Protein AF-A0A2J4XUL2-F1 (afdb_monomer_lite)

Secondary structure (DSSP, 8-state):
-EEEEE-TTS-EEEEE-----------TT-EEEEEEEEE---SSTTS---EEEEEEEEEEPGGGEEEEEEEEEESSEEEEEEEEEEE-GGG-EEEEEEEEEEE--TTSPPEEEEEEEEEEEEEEGGGTEEEEEEEEEEE-TT----

Structure (mmCIF, N/CA/C/O backbone):
data_AF-A0A2J4XUL2-F1
#
_entry.id   AF-A0A2J4XUL2-F1
#
loop_
_atom_site.group_PDB
_atom_site.id
_atom_site.type_symbol
_atom_site.label_atom_id
_atom_site.label_alt_id
_atom_site.label_comp_id
_atom_site.label_asym_id
_atom_site.label_entity_id
_atom_site.label_seq_id
_atom_site.pdbx_PDB_ins_code
_atom_site.Cartn_x
_atom_site.Cartn_y
_atom_site.Cartn_z
_atom_site.occupancy
_atom_site.B_iso_or_equiv
_atom_site.auth_seq_id
_atom_site.auth_comp_id
_atom_site.auth_asym_id
_atom_site.auth_atom_id
_atom_site.pdbx_PDB_model_num
ATOM 1 N N . LEU A 1 1 ? -8.884 5.904 -14.594 1.00 45.84 1 LEU A N 1
ATOM 2 C CA . LEU A 1 1 ? -9.861 5.780 -15.696 1.00 45.84 1 LEU A CA 1
ATOM 3 C C . LEU A 1 1 ? -9.608 6.932 -16.649 1.00 45.84 1 LEU A C 1
ATOM 5 O O . LEU A 1 1 ? -9.557 8.063 -16.181 1.00 45.84 1 LEU A O 1
ATOM 9 N N . TYR A 1 2 ? -9.380 6.644 -17.929 1.00 46.00 2 TYR A N 1
ATOM 10 C CA . TYR A 1 2 ? -9.321 7.676 -18.963 1.00 46.00 2 TYR A CA 1
ATOM 11 C C . TYR A 1 2 ? -10.750 7.931 -19.435 1.00 46.00 2 TYR A C 1
ATOM 13 O O . TYR A 1 2 ? -11.410 7.005 -19.902 1.00 46.00 2 TYR A O 1
ATOM 21 N N . VAL A 1 3 ? -11.243 9.147 -19.232 1.00 51.69 3 VAL A N 1
ATOM 22 C CA . VAL A 1 3 ? -12.559 9.585 -19.693 1.00 51.69 3 VAL A CA 1
ATOM 23 C C . VAL A 1 3 ? -12.328 10.585 -20.811 1.00 51.69 3 VAL A C 1
ATOM 25 O O . VAL A 1 3 ? -11.659 11.595 -20.607 1.00 51.69 3 VAL A O 1
ATOM 28 N N . THR A 1 4 ? -12.874 10.296 -21.985 1.00 54.66 4 THR A N 1
ATOM 29 C CA . THR A 1 4 ? -12.909 11.238 -23.102 1.00 54.66 4 THR A CA 1
ATOM 30 C C . THR A 1 4 ? -14.330 11.768 -23.209 1.00 54.66 4 THR A C 1
ATOM 32 O O . THR A 1 4 ? -15.264 10.990 -23.401 1.00 54.66 4 THR A O 1
ATOM 35 N N . ILE A 1 5 ? -14.496 13.077 -23.050 1.00 64.81 5 ILE A N 1
ATOM 36 C CA . ILE A 1 5 ? -15.768 13.771 -23.255 1.00 64.81 5 ILE A CA 1
ATOM 37 C C . ILE A 1 5 ? -15.681 14.440 -24.617 1.00 64.81 5 ILE A C 1
ATOM 39 O O . ILE A 1 5 ? -14.787 15.251 -24.842 1.00 64.81 5 ILE A O 1
ATOM 43 N N . LYS A 1 6 ? -16.583 14.079 -25.525 1.00 62.62 6 LYS A N 1
ATOM 44 C CA . LYS A 1 6 ? -16.654 14.674 -26.857 1.00 62.62 6 LYS A CA 1
ATOM 45 C C . LYS A 1 6 ? -17.833 15.637 -26.905 1.00 62.62 6 LYS A C 1
ATOM 47 O O . LYS A 1 6 ? -18.975 15.214 -26.733 1.00 62.62 6 LYS A O 1
ATOM 52 N N . GLU A 1 7 ? -17.531 16.915 -27.074 1.00 68.50 7 GLU A N 1
ATOM 53 C CA . GLU A 1 7 ? -18.493 18.015 -27.115 1.00 68.50 7 GLU A CA 1
ATOM 54 C C . GLU A 1 7 ? -19.148 18.128 -28.501 1.00 68.50 7 GLU A C 1
ATOM 56 O O . GLU A 1 7 ? -18.664 17.592 -29.504 1.00 68.50 7 GLU A O 1
ATOM 61 N N . SER A 1 8 ? -20.275 18.840 -28.564 1.00 69.31 8 SER A N 1
ATOM 62 C CA . SER A 1 8 ? -21.084 18.973 -29.791 1.00 69.31 8 SER A CA 1
ATOM 63 C C . SER A 1 8 ? -20.387 19.787 -30.892 1.00 69.31 8 SER A C 1
ATOM 65 O O . SER A 1 8 ? -20.780 19.718 -32.054 1.00 69.31 8 SER A O 1
ATOM 67 N N . ASP A 1 9 ? -19.345 20.538 -30.531 1.00 66.56 9 ASP A N 1
ATOM 68 C CA . ASP A 1 9 ? -18.469 21.292 -31.433 1.00 66.56 9 ASP A CA 1
ATOM 69 C C . ASP A 1 9 ? -17.294 20.457 -31.984 1.00 66.56 9 ASP A C 1
ATOM 71 O O . ASP A 1 9 ? -16.491 20.951 -32.775 1.00 66.56 9 ASP A O 1
ATOM 75 N N . GLY A 1 10 ? -17.199 19.181 -31.591 1.00 66.25 10 GLY A N 1
ATOM 76 C CA . GLY A 1 10 ? -16.132 18.267 -31.991 1.00 66.25 10 GLY A CA 1
ATOM 77 C C . GLY A 1 10 ? -14.875 18.335 -31.121 1.00 66.25 10 GLY A C 1
ATOM 78 O O . GLY A 1 10 ? -13.942 17.573 -31.383 1.00 66.25 10 GLY A O 1
ATOM 79 N N . SER A 1 11 ? -14.836 19.187 -30.091 1.00 61.00 11 SER A N 1
ATOM 80 C CA . SER A 1 11 ? -13.729 19.223 -29.135 1.00 61.00 11 SER A CA 1
ATOM 81 C C . SER A 1 11 ? -13.748 18.001 -28.205 1.00 61.00 11 SER A C 1
ATOM 83 O O . SER A 1 11 ? -14.801 17.476 -27.835 1.00 61.00 11 SER A O 1
ATOM 85 N N . GLU A 1 12 ? -12.562 17.498 -27.855 1.00 57.56 12 GLU A N 1
ATOM 86 C CA . GLU A 1 12 ? -12.391 16.345 -26.967 1.00 57.56 12 GLU A CA 1
ATOM 87 C C . GLU A 1 12 ? -11.674 16.780 -25.687 1.00 57.56 12 GLU A C 1
ATOM 89 O O . GLU A 1 12 ? -10.553 17.290 -25.724 1.00 57.56 12 GLU A O 1
ATOM 94 N N . GLN A 1 13 ? -12.317 16.569 -24.539 1.00 55.28 13 GLN A N 1
ATOM 95 C CA . GLN A 1 13 ? -11.726 16.790 -23.225 1.00 55.28 13 GLN A CA 1
ATOM 96 C C . GLN A 1 13 ? -11.280 15.454 -22.635 1.00 55.28 13 GLN A C 1
ATOM 98 O O . GLN A 1 13 ? -12.076 14.526 -22.470 1.00 55.28 13 GLN A O 1
ATOM 103 N N . PHE A 1 14 ? -9.999 15.366 -22.286 1.00 42.69 14 PHE A N 1
ATOM 104 C CA . PHE A 1 14 ? -9.412 14.182 -21.670 1.00 42.69 14 PHE A CA 1
ATOM 105 C C . PHE A 1 14 ? -9.307 14.388 -20.162 1.00 42.69 14 PHE A C 1
ATOM 107 O O . PHE A 1 14 ? -8.523 15.208 -19.686 1.00 42.69 14 PHE A O 1
ATOM 114 N N . LEU A 1 15 ? -10.079 13.616 -19.402 1.00 37.69 15 LEU A N 1
ATOM 115 C CA . LEU A 1 15 ? -10.056 13.629 -17.947 1.00 37.69 15 LEU A CA 1
ATOM 116 C C . LEU A 1 15 ? -9.504 12.301 -17.428 1.00 37.69 15 LEU A C 1
ATOM 118 O O . LEU A 1 15 ? -10.056 11.226 -17.672 1.00 37.69 15 LEU A O 1
ATOM 122 N N . VAL A 1 16 ? -8.416 12.365 -16.664 1.00 43.22 16 VAL A N 1
ATOM 123 C CA . VAL A 1 16 ? -7.925 11.212 -15.906 1.00 43.22 16 VAL A CA 1
ATOM 124 C C . VAL A 1 16 ? -8.614 11.232 -14.551 1.00 43.22 16 VAL A C 1
ATOM 126 O O . VAL A 1 16 ? -8.264 12.029 -13.686 1.00 43.22 16 VAL A O 1
ATOM 129 N N . VAL A 1 17 ? -9.594 10.350 -14.356 1.00 42.12 17 VAL A N 1
ATOM 130 C CA . VAL A 1 17 ? -10.226 10.155 -13.046 1.00 42.12 17 VAL A CA 1
ATOM 131 C C . VAL A 1 17 ? -9.424 9.089 -12.287 1.00 42.12 17 VAL A C 1
ATOM 133 O O . VAL A 1 17 ? -9.464 7.907 -12.670 1.00 42.12 17 VAL A O 1
ATOM 136 N N . PRO A 1 18 ? -8.647 9.457 -11.249 1.00 40.56 18 PRO A N 1
ATOM 137 C CA . PRO A 1 18 ? -7.951 8.487 -10.412 1.00 40.56 18 PRO A CA 1
ATOM 138 C C . PRO A 1 18 ? -8.962 7.646 -9.621 1.00 40.56 18 PRO A C 1
ATOM 140 O O . PRO A 1 18 ? -10.002 8.134 -9.185 1.00 40.56 18 PRO A O 1
ATOM 143 N N . TYR A 1 19 ? -8.669 6.357 -9.440 1.00 43.88 19 TYR A N 1
ATOM 144 C CA . TYR A 1 19 ? -9.535 5.457 -8.677 1.00 43.88 19 TYR A CA 1
ATOM 145 C C . TYR A 1 19 ? -9.538 5.851 -7.193 1.00 43.88 19 TYR A C 1
ATOM 147 O O . TYR A 1 19 ? -8.474 6.038 -6.596 1.00 43.88 19 TYR A O 1
ATOM 155 N N . ALA A 1 20 ? -10.723 5.953 -6.586 1.00 41.38 20 ALA A N 1
ATOM 156 C CA . ALA A 1 20 ? -10.864 6.255 -5.167 1.00 41.38 20 ALA A CA 1
ATOM 157 C C . ALA A 1 20 ? -10.304 5.095 -4.323 1.00 41.38 20 ALA A C 1
ATOM 159 O O . ALA A 1 20 ? -10.942 4.060 -4.137 1.00 41.38 20 ALA A O 1
ATOM 160 N N . SER A 1 21 ? -9.078 5.250 -3.821 1.00 53.25 21 SER A N 1
ATOM 161 C CA . SER A 1 21 ? -8.466 4.272 -2.923 1.00 53.25 21 SER A CA 1
ATOM 162 C C . SER A 1 21 ? -8.933 4.536 -1.495 1.00 53.25 21 SER A C 1
ATOM 164 O O . SER A 1 21 ? -8.451 5.451 -0.832 1.00 53.25 21 SER A O 1
ATOM 166 N N . VAL A 1 22 ? -9.839 3.696 -1.004 1.00 62.16 22 VAL A N 1
ATOM 167 C CA . VAL A 1 22 ? -10.224 3.651 0.414 1.00 62.16 22 VAL A CA 1
ATOM 168 C C . VAL A 1 22 ? -9.020 3.174 1.251 1.00 62.16 22 VAL A C 1
ATOM 170 O O . VAL A 1 22 ? -8.200 2.403 0.732 1.00 62.16 22 VAL A O 1
ATOM 173 N N . PRO A 1 23 ? -8.860 3.620 2.514 1.00 62.81 23 PRO A N 1
ATOM 174 C CA . PRO A 1 23 ? -7.853 3.074 3.416 1.00 62.81 23 PRO A CA 1
ATOM 175 C C . PRO A 1 23 ? -7.922 1.549 3.507 1.00 62.81 23 PRO A C 1
ATOM 177 O O . PRO A 1 23 ? -8.997 0.955 3.607 1.00 62.81 23 PRO A O 1
ATOM 180 N N . VAL A 1 24 ? -6.753 0.912 3.484 1.00 72.62 24 VAL A N 1
ATOM 181 C CA . VAL A 1 24 ? -6.636 -0.545 3.569 1.00 72.62 24 VAL A CA 1
ATOM 182 C C . VAL A 1 24 ? -6.733 -0.943 5.039 1.00 72.62 24 VAL A C 1
ATOM 184 O O . VAL A 1 24 ? -5.755 -0.869 5.778 1.00 72.62 24 VAL A O 1
ATOM 187 N N . LEU A 1 25 ? -7.934 -1.328 5.466 1.00 74.44 25 LEU A N 1
ATOM 188 C CA . LEU A 1 25 ? -8.210 -1.808 6.818 1.00 74.44 25 LEU A CA 1
ATOM 189 C C . LEU A 1 25 ? -8.785 -3.224 6.779 1.00 74.44 25 LEU A C 1
ATOM 191 O O . LEU A 1 25 ? -9.587 -3.566 5.907 1.00 74.44 25 LEU A O 1
ATOM 195 N N . GLN A 1 26 ? -8.386 -4.042 7.748 1.00 81.06 26 GLN A N 1
ATOM 196 C CA . GLN A 1 26 ? -8.956 -5.361 8.003 1.00 81.06 26 GLN A CA 1
ATOM 197 C C . GLN A 1 26 ? -9.460 -5.444 9.435 1.00 81.06 26 GLN A C 1
ATOM 199 O O . GLN A 1 26 ? -8.956 -4.771 10.332 1.00 81.06 26 GLN A O 1
ATOM 204 N N . ARG A 1 27 ? -10.486 -6.275 9.649 1.00 79.94 27 ARG A N 1
ATOM 205 C CA . ARG A 1 27 ? -10.937 -6.577 11.011 1.00 79.94 27 ARG A CA 1
ATOM 206 C C . ARG A 1 27 ? -9.836 -7.327 11.752 1.00 79.94 27 ARG A C 1
ATOM 208 O O . ARG A 1 27 ? -9.112 -8.116 11.149 1.00 79.94 27 ARG A O 1
ATOM 215 N N . GLU A 1 28 ? -9.764 -7.090 13.053 1.00 84.94 28 GLU A N 1
ATOM 216 C CA . GLU A 1 28 ? -8.838 -7.764 13.956 1.00 84.94 28 GLU A CA 1
ATOM 217 C C . GLU A 1 28 ? -8.862 -9.290 13.766 1.00 84.94 28 GLU A C 1
ATOM 219 O O . GLU A 1 28 ? -9.927 -9.893 13.603 1.00 84.94 28 GLU A O 1
ATOM 224 N N . GLY A 1 29 ? -7.673 -9.893 13.719 1.00 84.31 29 GLY A N 1
ATOM 225 C CA . GLY A 1 29 ? -7.473 -11.333 13.553 1.00 84.31 29 GLY A CA 1
ATOM 226 C C . GLY A 1 29 ? -7.689 -11.857 12.130 1.00 84.31 29 GLY A C 1
ATOM 227 O O . GLY A 1 29 ? -7.520 -13.051 11.892 1.00 84.31 29 GLY A O 1
ATOM 228 N N . ARG A 1 30 ? -8.051 -11.004 11.158 1.00 86.69 30 ARG A N 1
ATOM 229 C CA . ARG A 1 30 ? -8.229 -11.426 9.761 1.00 86.69 30 ARG A CA 1
ATOM 230 C C . ARG A 1 30 ? -6.970 -11.201 8.936 1.00 86.69 30 ARG A C 1
ATOM 232 O O . ARG A 1 30 ? -6.473 -10.080 8.833 1.00 86.69 30 ARG A O 1
ATOM 239 N N . LEU A 1 31 ? -6.531 -12.269 8.272 1.00 88.62 31 LEU A N 1
ATOM 240 C CA . LEU A 1 31 ? -5.510 -12.242 7.232 1.00 88.62 31 LEU A CA 1
ATOM 241 C C . LEU A 1 31 ? -6.181 -12.315 5.859 1.00 88.62 31 LEU A C 1
ATOM 243 O O . LEU A 1 31 ? -6.901 -13.266 5.557 1.00 88.62 31 LEU A O 1
ATOM 247 N N . LYS A 1 32 ? -5.913 -11.327 5.011 1.00 89.62 32 LYS A N 1
ATOM 248 C CA . LYS A 1 32 ? -6.225 -11.369 3.584 1.00 89.62 32 LYS A CA 1
ATOM 249 C C . LYS A 1 32 ? -4.913 -11.457 2.823 1.00 89.62 32 LYS A C 1
ATOM 251 O O . LYS A 1 32 ? -4.081 -10.566 2.947 1.00 89.62 32 LYS A O 1
ATOM 256 N N . TYR A 1 33 ? -4.748 -12.499 2.025 1.00 89.50 33 TYR A N 1
ATOM 257 C CA . TYR A 1 33 ? -3.591 -12.663 1.159 1.00 89.50 33 TYR A CA 1
ATOM 258 C C . TYR A 1 33 ? -4.048 -12.895 -0.277 1.00 89.50 33 TYR A C 1
ATOM 260 O O . TYR A 1 33 ? -5.133 -13.423 -0.520 1.00 89.50 33 TYR A O 1
ATOM 268 N N . ALA A 1 34 ? -3.230 -12.466 -1.226 1.00 89.50 34 ALA A N 1
ATOM 269 C CA . ALA A 1 34 ? -3.412 -12.769 -2.634 1.00 89.50 34 ALA A CA 1
ATOM 270 C C . ALA A 1 34 ? -2.044 -13.029 -3.249 1.00 89.50 34 ALA A C 1
ATOM 272 O O . ALA A 1 34 ? -1.104 -12.271 -3.009 1.00 89.50 34 ALA A O 1
ATOM 273 N N . MET A 1 35 ? -1.948 -14.093 -4.034 1.00 88.88 35 MET A N 1
ATOM 274 C CA . MET A 1 35 ? -0.749 -14.446 -4.776 1.00 88.88 35 MET A CA 1
ATOM 275 C C . MET A 1 35 ? -1.143 -14.671 -6.229 1.00 88.88 35 MET A C 1
ATOM 277 O O . MET A 1 35 ? -2.081 -15.411 -6.517 1.00 88.88 35 MET A O 1
ATOM 281 N N . THR A 1 36 ? -0.420 -14.025 -7.129 1.00 85.75 36 THR A N 1
ATOM 282 C CA . THR A 1 36 ? -0.639 -14.080 -8.568 1.00 85.75 36 THR A CA 1
ATOM 283 C C . THR A 1 36 ? 0.679 -14.443 -9.223 1.00 85.75 36 THR A C 1
ATOM 285 O O . THR A 1 36 ? 1.707 -13.836 -8.940 1.00 85.75 36 THR A O 1
ATOM 288 N N . THR A 1 37 ? 0.656 -15.420 -10.118 1.00 85.44 37 THR A N 1
ATOM 289 C CA . THR A 1 37 ? 1.794 -15.762 -10.971 1.00 85.44 37 THR A CA 1
ATOM 290 C C . THR A 1 37 ? 1.303 -15.871 -12.405 1.00 85.44 37 THR A C 1
ATOM 292 O O . THR A 1 37 ? 0.197 -16.356 -12.648 1.00 85.44 37 THR A O 1
ATOM 295 N N . GLY A 1 38 ? 2.071 -15.367 -13.359 1.00 80.00 38 GLY A N 1
ATOM 296 C CA . GLY A 1 38 ? 1.663 -15.357 -14.753 1.00 80.00 38 GLY A CA 1
ATOM 297 C C . GLY A 1 38 ? 2.679 -14.688 -15.657 1.00 80.00 38 GLY A C 1
ATOM 298 O O . GLY A 1 38 ? 3.833 -14.482 -15.294 1.00 80.00 38 GLY A O 1
ATOM 299 N N . VAL A 1 39 ? 2.237 -14.351 -16.860 1.00 73.94 39 VAL A N 1
ATOM 300 C CA . VAL A 1 39 ? 3.039 -13.626 -17.844 1.00 73.94 39 VAL A CA 1
ATOM 301 C C . VAL A 1 39 ? 2.305 -12.338 -18.163 1.00 73.94 39 VAL A C 1
ATOM 303 O O . VAL A 1 39 ? 1.116 -12.378 -18.489 1.00 73.94 39 VAL A O 1
ATOM 306 N N . TYR A 1 40 ? 3.000 -11.205 -18.065 1.00 65.88 40 TYR A N 1
ATOM 307 C CA . TYR A 1 40 ? 2.425 -9.919 -18.437 1.00 65.88 40 TYR A CA 1
ATOM 308 C C . TYR A 1 40 ? 2.071 -9.940 -19.931 1.00 65.88 40 TYR A C 1
ATOM 310 O O . TYR A 1 40 ? 2.931 -10.178 -20.783 1.00 65.88 40 TYR A O 1
ATOM 318 N N . ARG A 1 41 ? 0.786 -9.749 -20.244 1.00 60.66 41 ARG A N 1
ATOM 319 C CA . ARG A 1 41 ? 0.273 -9.619 -21.611 1.00 60.66 41 ARG A CA 1
ATOM 320 C C . ARG A 1 41 ? -0.159 -8.175 -21.818 1.00 60.66 41 ARG A C 1
ATOM 322 O O . ARG A 1 41 ? -1.252 -7.800 -21.405 1.00 60.66 41 ARG A O 1
ATOM 329 N N . ALA A 1 42 ? 0.697 -7.385 -22.453 1.00 58.00 42 ALA A N 1
ATOM 330 C CA . ALA A 1 42 ? 0.281 -6.095 -22.979 1.00 58.00 42 ALA A CA 1
ATOM 331 C C . ALA A 1 42 ? -0.661 -6.296 -24.176 1.00 58.00 42 ALA A C 1
ATOM 333 O O . ALA A 1 42 ? -0.529 -7.272 -24.915 1.00 58.00 42 ALA A O 1
ATOM 334 N N . TYR A 1 43 ? -1.591 -5.359 -24.370 1.00 49.97 43 TYR A N 1
ATOM 335 C CA . TYR A 1 43 ? -2.443 -5.289 -25.565 1.00 49.97 43 TYR A CA 1
ATOM 336 C C . TYR A 1 43 ? -1.641 -4.904 -26.824 1.00 49.97 43 TYR A C 1
ATOM 338 O O . TYR A 1 43 ? -2.097 -5.123 -27.941 1.00 49.97 43 TYR A O 1
ATOM 346 N N . ASP A 1 44 ? -0.436 -4.361 -26.636 1.00 51.09 44 ASP A N 1
ATOM 347 C CA . ASP A 1 44 ? 0.431 -3.864 -27.697 1.00 51.09 44 ASP A CA 1
ATOM 348 C C . ASP A 1 44 ? 1.581 -4.848 -27.990 1.00 51.09 44 ASP A C 1
ATOM 350 O O . ASP A 1 44 ? 2.253 -5.337 -27.076 1.00 51.09 44 ASP A O 1
ATOM 354 N N . ASN A 1 45 ? 1.830 -5.136 -29.270 1.00 51.94 45 ASN A N 1
ATOM 355 C CA . ASN A 1 45 ? 2.762 -6.181 -29.736 1.00 51.94 45 ASN A CA 1
ATOM 356 C C . ASN A 1 45 ? 4.254 -5.871 -29.464 1.00 51.94 45 ASN A C 1
ATOM 358 O O . ASN A 1 45 ? 5.119 -6.679 -29.804 1.00 51.94 45 ASN A O 1
ATOM 362 N N . GLY A 1 46 ? 4.572 -4.714 -28.874 1.00 53.66 46 GLY A N 1
ATOM 363 C CA . GLY A 1 46 ? 5.939 -4.251 -28.606 1.00 53.66 46 GLY A CA 1
ATOM 364 C C . GLY A 1 46 ? 6.503 -4.575 -27.216 1.00 53.66 46 GLY A C 1
ATOM 365 O O . GLY A 1 46 ? 7.667 -4.261 -26.961 1.00 53.66 46 GLY A O 1
ATOM 366 N N . ILE A 1 47 ? 5.721 -5.170 -26.306 1.00 56.91 47 ILE A N 1
ATOM 367 C CA . ILE A 1 47 ? 6.154 -5.420 -24.919 1.00 56.91 47 ILE A CA 1
ATOM 368 C C . ILE A 1 47 ? 6.524 -6.897 -24.728 1.00 56.91 47 ILE A C 1
ATOM 370 O O . ILE A 1 47 ? 5.693 -7.793 -24.884 1.00 56.91 47 ILE A O 1
ATOM 374 N N . ASP A 1 48 ? 7.792 -7.142 -24.376 1.00 57.06 48 ASP A N 1
ATOM 375 C CA . ASP A 1 48 ? 8.343 -8.474 -24.100 1.00 57.06 48 ASP A CA 1
ATOM 376 C C . ASP A 1 48 ? 7.480 -9.213 -23.054 1.00 57.06 48 ASP A C 1
ATOM 378 O O . ASP A 1 48 ? 7.222 -8.696 -21.964 1.00 57.06 48 ASP A O 1
ATOM 382 N N . LYS A 1 49 ? 7.077 -10.455 -23.358 1.00 61.38 49 LYS A N 1
ATOM 383 C CA . LYS A 1 49 ? 6.408 -11.362 -22.410 1.00 61.38 49 LYS A CA 1
ATOM 384 C C . LYS A 1 49 ? 7.324 -11.604 -21.209 1.00 61.38 49 LYS A C 1
ATOM 386 O O . LYS A 1 49 ? 8.259 -12.399 -21.297 1.00 61.38 49 LYS A O 1
ATOM 391 N N . ALA A 1 50 ? 7.058 -10.939 -20.091 1.00 66.06 50 ALA A N 1
ATOM 392 C CA . ALA A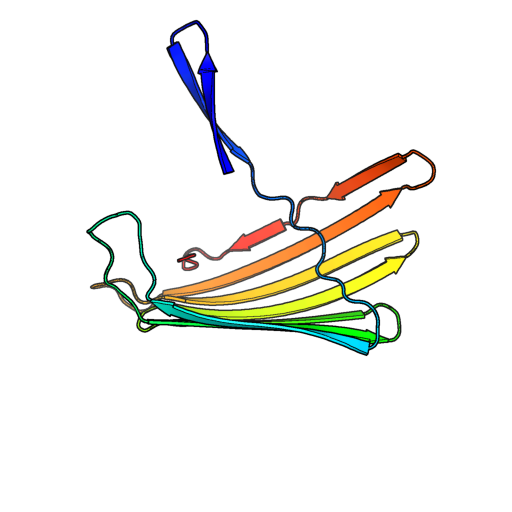 1 50 ? 7.839 -11.101 -18.872 1.00 66.06 50 ALA A CA 1
ATOM 393 C C . ALA A 1 50 ? 7.068 -11.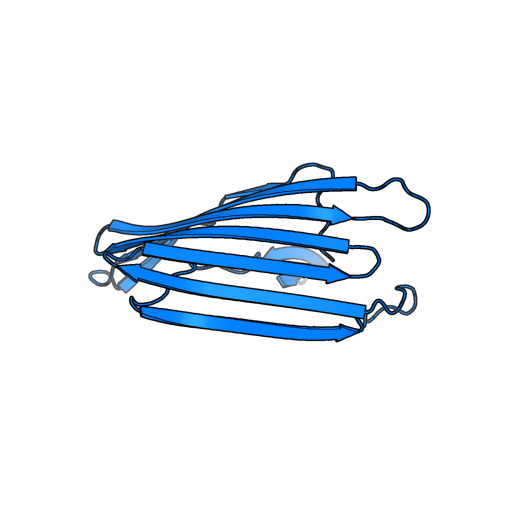955 -17.854 1.00 66.06 50 ALA A C 1
ATOM 395 O O . ALA A 1 50 ? 5.881 -11.690 -17.621 1.00 66.06 50 ALA A O 1
ATOM 396 N N . PRO A 1 51 ? 7.703 -12.968 -17.233 1.00 75.88 51 PRO A N 1
ATOM 397 C CA . PRO A 1 51 ? 7.109 -13.644 -16.092 1.00 75.88 51 PRO A CA 1
ATOM 398 C C . PRO A 1 51 ? 6.904 -12.634 -14.962 1.00 75.88 51 PRO A C 1
ATOM 400 O O . PRO A 1 51 ? 7.743 -11.760 -14.724 1.00 75.88 51 PRO A O 1
ATOM 403 N N . LEU A 1 52 ? 5.765 -12.745 -14.297 1.00 81.75 52 LEU A N 1
ATOM 404 C CA . LEU A 1 52 ? 5.315 -11.855 -13.247 1.00 81.75 52 LEU A CA 1
ATOM 405 C C . LEU A 1 52 ? 4.843 -12.693 -12.067 1.00 81.75 52 LEU A C 1
ATOM 407 O O . LEU A 1 52 ? 3.955 -13.531 -12.213 1.00 81.75 52 LEU A O 1
ATOM 411 N N . ALA A 1 53 ? 5.397 -12.419 -10.895 1.00 87.00 53 ALA A N 1
ATOM 412 C CA . ALA A 1 53 ? 4.914 -12.929 -9.626 1.00 87.00 53 ALA A CA 1
ATOM 413 C C . ALA A 1 53 ? 4.562 -11.743 -8.730 1.00 87.00 53 ALA A C 1
ATOM 415 O O . ALA A 1 53 ? 5.389 -10.865 -8.508 1.00 87.00 53 ALA A O 1
ATOM 416 N N . ALA A 1 54 ? 3.346 -11.705 -8.207 1.00 87.69 54 ALA A N 1
ATOM 417 C CA . ALA A 1 54 ? 2.906 -10.694 -7.262 1.00 87.69 54 ALA A CA 1
ATOM 418 C C . ALA A 1 54 ? 2.300 -11.365 -6.032 1.00 87.69 54 ALA A C 1
ATOM 420 O O . ALA A 1 54 ? 1.587 -12.360 -6.134 1.00 87.69 54 ALA A O 1
ATOM 421 N N . GLY A 1 55 ? 2.581 -10.814 -4.863 1.00 90.56 55 GLY A N 1
ATOM 422 C CA . GLY A 1 55 ? 2.056 -11.287 -3.594 1.00 90.56 55 GLY A CA 1
ATOM 423 C C . GLY A 1 55 ? 1.661 -10.104 -2.734 1.00 90.56 55 GLY A C 1
ATOM 424 O O . GLY A 1 55 ? 2.387 -9.120 -2.667 1.00 90.56 55 GLY A O 1
ATOM 425 N N . THR A 1 56 ? 0.517 -10.186 -2.070 1.00 91.94 56 THR A N 1
ATOM 426 C CA . THR A 1 56 ? 0.071 -9.185 -1.099 1.00 91.94 56 THR A CA 1
ATOM 427 C C . THR A 1 56 ? -0.478 -9.884 0.130 1.00 91.94 56 THR A C 1
ATOM 429 O O . THR A 1 56 ? -1.107 -10.939 0.028 1.00 91.94 56 THR A O 1
ATOM 432 N N . ALA A 1 57 ? -0.246 -9.293 1.294 1.00 91.25 57 ALA A N 1
ATOM 433 C CA . ALA A 1 57 ? -0.750 -9.754 2.573 1.00 91.25 57 ALA A CA 1
ATOM 434 C C . ALA A 1 57 ? -1.182 -8.548 3.408 1.00 91.25 57 ALA A C 1
ATOM 436 O O . ALA A 1 57 ? -0.470 -7.553 3.512 1.00 91.25 57 ALA A O 1
ATOM 437 N N . ILE A 1 58 ? -2.372 -8.636 3.989 1.00 92.75 58 ILE A N 1
ATOM 438 C CA . ILE A 1 58 ? -2.992 -7.606 4.817 1.00 92.75 58 ILE A CA 1
ATOM 439 C C . ILE A 1 58 ? -3.488 -8.296 6.081 1.00 92.75 58 ILE A C 1
ATOM 441 O O . ILE A 1 58 ? -4.288 -9.229 5.998 1.00 92.75 58 ILE A O 1
ATOM 445 N N . TYR A 1 59 ? -3.054 -7.824 7.241 1.00 91.06 59 TYR A N 1
ATOM 446 C CA . TYR A 1 59 ? -3.408 -8.397 8.530 1.00 91.06 59 TYR A CA 1
ATOM 447 C C . TYR A 1 59 ? -4.006 -7.347 9.466 1.00 91.06 59 TYR A C 1
ATOM 449 O O . TYR A 1 59 ? -3.423 -6.282 9.678 1.00 91.06 59 TYR A O 1
ATOM 457 N N . GLY A 1 60 ? -5.181 -7.649 10.021 1.00 90.50 60 GLY A N 1
ATOM 458 C CA . GLY A 1 60 ? -5.832 -6.826 11.037 1.00 90.50 60 GLY A CA 1
ATOM 459 C C . GLY A 1 60 ? -5.283 -7.130 12.429 1.00 90.50 60 GLY A C 1
ATOM 460 O O . GLY A 1 60 ? -5.446 -8.237 12.939 1.00 90.50 60 GLY A O 1
ATOM 461 N N . LEU A 1 61 ? -4.658 -6.136 13.050 1.00 88.69 61 LEU A N 1
ATOM 462 C CA . LEU A 1 61 ? -4.139 -6.189 14.412 1.00 88.69 61 LEU A CA 1
ATOM 463 C C . LEU A 1 61 ? -5.185 -5.695 15.430 1.00 88.69 61 LEU A C 1
ATOM 465 O O . LEU A 1 61 ? -6.155 -5.028 15.048 1.00 88.69 61 LEU A O 1
ATOM 469 N N . PRO A 1 62 ? -4.973 -5.974 16.730 1.00 87.44 62 PRO A N 1
ATOM 470 C CA . PRO A 1 62 ? -5.801 -5.428 17.796 1.00 87.44 62 PRO A CA 1
ATOM 471 C C . PRO A 1 62 ? -5.860 -3.903 17.815 1.00 87.44 62 PRO A C 1
ATOM 473 O O . PRO A 1 62 ? -5.005 -3.223 17.248 1.00 87.44 62 PRO A O 1
ATOM 476 N N . ALA A 1 63 ? -6.882 -3.359 18.480 1.00 84.06 63 ALA A N 1
ATOM 477 C CA . ALA A 1 63 ? -7.104 -1.915 18.627 1.00 84.06 63 ALA A CA 1
ATOM 478 C C . ALA A 1 63 ? -7.287 -1.153 17.294 1.00 84.06 63 ALA A C 1
ATOM 480 O O . ALA A 1 63 ? -6.993 0.040 17.196 1.00 84.06 63 ALA A O 1
ATOM 481 N N . GLY A 1 64 ? -7.792 -1.840 16.262 1.00 81.50 64 GLY A N 1
ATOM 482 C CA . GLY A 1 64 ? -8.123 -1.233 14.971 1.00 81.50 64 GLY A CA 1
ATOM 483 C C . GLY A 1 64 ? -6.913 -0.927 14.088 1.00 81.50 64 GLY A C 1
ATOM 484 O O . GLY A 1 64 ? -7.044 -0.155 13.136 1.00 81.50 64 GLY A O 1
ATOM 485 N N . TYR A 1 65 ? -5.748 -1.506 14.380 1.00 87.56 65 TYR A N 1
ATOM 486 C CA . TYR A 1 65 ? -4.585 -1.414 13.505 1.00 87.56 65 TYR A CA 1
ATOM 487 C C . TYR A 1 65 ? -4.686 -2.417 12.352 1.00 87.56 65 TYR A C 1
ATOM 489 O O . TYR A 1 65 ? -5.288 -3.481 12.447 1.00 87.56 65 TYR A O 1
ATOM 497 N N . THR A 1 66 ? -4.095 -2.087 11.217 1.00 89.88 66 THR A N 1
ATOM 498 C CA . THR A 1 66 ? -3.943 -2.998 10.084 1.00 89.88 66 THR A CA 1
ATOM 499 C C . THR A 1 66 ? -2.554 -2.802 9.524 1.00 89.88 66 THR A C 1
ATOM 501 O O . THR A 1 66 ? -2.132 -1.673 9.307 1.00 89.88 66 THR A O 1
ATOM 504 N N . VAL A 1 67 ? -1.840 -3.885 9.278 1.00 92.44 67 VAL A N 1
ATOM 505 C CA . VAL A 1 67 ? -0.563 -3.851 8.568 1.00 92.44 67 VAL A CA 1
ATOM 506 C C . VAL A 1 67 ? -0.751 -4.535 7.233 1.00 92.44 67 VAL A C 1
ATOM 508 O O . VAL A 1 67 ? -1.511 -5.496 7.116 1.00 92.44 67 VAL A O 1
ATOM 511 N N . TYR A 1 68 ? -0.101 -4.025 6.204 1.00 92.44 68 TYR A N 1
ATOM 512 C CA . TYR A 1 68 ? -0.136 -4.645 4.897 1.00 92.44 68 TYR A CA 1
ATOM 513 C C . TYR A 1 68 ? 1.186 -4.495 4.188 1.00 92.44 68 TYR A C 1
ATOM 515 O O . TYR A 1 68 ? 1.942 -3.555 4.408 1.00 92.44 68 TYR A O 1
ATOM 523 N N . GLY A 1 69 ? 1.447 -5.443 3.313 1.00 93.25 69 GLY A N 1
ATOM 524 C CA . GLY A 1 69 ? 2.611 -5.426 2.468 1.00 93.25 69 GLY A CA 1
ATOM 525 C C . GLY A 1 69 ? 2.364 -6.230 1.216 1.00 93.25 69 GLY A C 1
ATOM 526 O O . GLY A 1 69 ? 1.431 -7.032 1.124 1.00 93.25 69 GLY A O 1
ATOM 527 N N . GLY A 1 70 ? 3.210 -6.006 0.233 1.00 92.50 70 GLY A N 1
ATOM 528 C CA . GLY A 1 70 ? 3.179 -6.773 -0.986 1.00 92.50 70 GLY A CA 1
ATOM 529 C C . GLY A 1 70 ? 4.430 -6.568 -1.798 1.00 92.50 70 GLY A C 1
ATOM 530 O O . GLY A 1 70 ? 5.181 -5.622 -1.588 1.00 92.50 70 GLY A O 1
ATOM 531 N N . GLY A 1 71 ? 4.649 -7.477 -2.726 1.00 90.00 71 GLY A N 1
ATOM 532 C CA . GLY A 1 71 ? 5.737 -7.400 -3.670 1.00 90.00 71 GLY A CA 1
ATOM 533 C C . GLY A 1 71 ? 5.266 -7.799 -5.049 1.00 90.00 71 GLY A C 1
ATOM 534 O O . GLY A 1 71 ? 4.366 -8.625 -5.195 1.00 90.00 71 GLY A O 1
ATOM 535 N N . GLN A 1 72 ? 5.896 -7.217 -6.053 1.00 87.31 72 GLN A N 1
ATOM 536 C CA . GLN A 1 72 ? 5.741 -7.596 -7.443 1.00 87.31 72 GLN A CA 1
ATOM 537 C C . GLN A 1 72 ? 7.131 -7.807 -8.024 1.00 87.31 72 GLN A C 1
ATOM 539 O O . GLN A 1 72 ? 7.980 -6.928 -7.947 1.00 87.31 72 GLN A O 1
ATOM 544 N N . PHE A 1 73 ? 7.368 -8.977 -8.595 1.00 84.44 73 PHE A N 1
ATOM 545 C CA . PHE A 1 73 ? 8.656 -9.407 -9.105 1.00 84.44 73 PHE A CA 1
ATOM 546 C C . PHE A 1 73 ? 8.505 -9.864 -10.548 1.00 84.44 73 PHE A C 1
ATOM 548 O O . PHE A 1 73 ? 7.666 -10.699 -10.885 1.00 84.44 73 PHE A O 1
ATOM 555 N N . SER A 1 74 ? 9.349 -9.312 -11.400 1.00 81.88 74 SER A N 1
ATOM 556 C CA . SER A 1 74 ? 9.488 -9.649 -12.804 1.00 81.88 74 SER A CA 1
ATOM 557 C C . SER A 1 74 ? 10.961 -9.542 -13.205 1.00 81.88 74 SER A C 1
ATOM 559 O O . SER A 1 74 ? 11.770 -8.969 -12.474 1.00 81.88 74 SER A O 1
ATOM 561 N N . ASN A 1 75 ? 11.327 -10.060 -14.381 1.00 76.31 75 ASN A N 1
ATOM 562 C CA . ASN A 1 75 ? 12.718 -10.059 -14.856 1.00 76.31 75 ASN A CA 1
ATOM 563 C C . ASN A 1 75 ? 13.342 -8.656 -14.936 1.00 76.31 75 ASN A C 1
ATOM 565 O O . ASN A 1 75 ? 14.555 -8.526 -14.822 1.00 76.31 75 ASN A O 1
ATOM 569 N N . ARG A 1 76 ? 12.530 -7.617 -15.167 1.00 76.12 76 ARG A N 1
ATOM 570 C CA . ARG A 1 76 ? 12.990 -6.228 -15.341 1.00 76.12 76 ARG A CA 1
ATOM 571 C C . ARG A 1 76 ? 12.342 -5.235 -14.375 1.00 76.12 76 ARG A C 1
ATOM 573 O O . ARG A 1 76 ? 12.605 -4.040 -14.467 1.00 76.12 76 ARG A O 1
ATOM 580 N N . TYR A 1 77 ? 11.491 -5.712 -13.471 1.00 80.19 77 TYR A N 1
ATOM 581 C CA . TYR A 1 77 ? 10.766 -4.862 -12.534 1.00 80.19 77 TYR A CA 1
ATOM 582 C C . TYR A 1 77 ? 10.593 -5.570 -11.200 1.00 80.19 77 TYR A C 1
ATOM 584 O O . TYR A 1 77 ? 10.120 -6.703 -11.149 1.00 80.19 77 TYR A O 1
ATOM 592 N N . GLN A 1 78 ? 10.970 -4.905 -10.119 1.00 86.94 78 GLN A N 1
ATOM 593 C CA . GLN A 1 78 ? 10.789 -5.391 -8.761 1.00 86.94 78 GLN A CA 1
ATOM 594 C C . GLN A 1 78 ? 10.211 -4.258 -7.932 1.00 86.94 78 GLN A C 1
ATOM 596 O O . GLN A 1 78 ? 10.786 -3.179 -7.896 1.00 86.94 78 GLN A O 1
ATOM 601 N N . ALA A 1 79 ? 9.104 -4.491 -7.246 1.00 86.62 79 ALA A N 1
ATOM 602 C CA . ALA A 1 79 ? 8.518 -3.529 -6.334 1.00 86.62 79 ALA A CA 1
ATOM 603 C C . ALA A 1 79 ? 8.174 -4.195 -5.011 1.00 86.62 79 ALA A C 1
ATOM 605 O O . ALA A 1 79 ? 7.735 -5.342 -4.978 1.00 86.62 79 ALA A O 1
ATOM 606 N N . LEU A 1 80 ? 8.362 -3.456 -3.926 1.00 91.06 80 LEU A N 1
ATOM 607 C CA . LEU A 1 80 ? 8.015 -3.838 -2.569 1.00 91.06 80 LEU A CA 1
ATOM 608 C C . LEU A 1 80 ? 7.241 -2.696 -1.927 1.00 91.06 80 LEU A C 1
ATOM 610 O O . LEU A 1 80 ? 7.702 -1.560 -1.913 1.00 91.06 80 LEU A O 1
ATOM 614 N N . ALA A 1 81 ? 6.078 -3.010 -1.378 1.00 91.81 81 ALA A N 1
ATOM 615 C CA . ALA A 1 81 ? 5.219 -2.082 -0.671 1.00 91.81 81 ALA A CA 1
ATOM 616 C C . ALA A 1 81 ? 5.018 -2.543 0.769 1.00 91.81 81 ALA A C 1
ATOM 618 O O . ALA A 1 81 ? 4.792 -3.728 1.024 1.00 91.81 81 ALA A O 1
ATOM 619 N N . LEU A 1 82 ? 5.058 -1.597 1.700 1.00 94.00 82 LEU A N 1
ATOM 620 C CA . LEU A 1 82 ? 4.756 -1.802 3.111 1.00 94.00 82 LEU A CA 1
ATOM 621 C C . LEU A 1 82 ? 3.907 -0.640 3.606 1.00 94.00 82 LEU A C 1
ATOM 623 O O . LEU A 1 82 ? 4.175 0.520 3.299 1.00 94.00 82 LEU A O 1
ATOM 627 N N . GLY A 1 83 ? 2.882 -0.947 4.385 1.00 92.25 83 GLY A N 1
ATOM 628 C CA . GLY A 1 83 ? 1.939 0.041 4.860 1.00 92.25 83 GLY A CA 1
ATOM 629 C C . GLY A 1 83 ? 1.275 -0.339 6.168 1.00 92.25 83 GLY A C 1
ATOM 630 O O . GLY A 1 83 ? 1.208 -1.500 6.574 1.00 92.25 83 GLY A O 1
ATOM 631 N N . ILE A 1 84 ? 0.768 0.693 6.827 1.00 92.62 84 ILE A N 1
ATOM 632 C CA . ILE A 1 84 ? 0.023 0.593 8.072 1.00 92.62 84 ILE A CA 1
ATOM 633 C C . ILE A 1 84 ? -1.264 1.404 7.962 1.00 92.62 84 ILE A C 1
ATOM 635 O O . ILE A 1 84 ? -1.345 2.412 7.260 1.00 92.62 84 ILE A O 1
ATOM 639 N N . GLY A 1 85 ? -2.288 0.953 8.662 1.00 90.12 85 GLY A N 1
ATOM 640 C CA . GLY A 1 85 ? -3.591 1.576 8.753 1.00 90.12 85 GLY A CA 1
ATOM 641 C C . GLY A 1 85 ? -4.080 1.574 10.190 1.00 90.12 85 GLY A C 1
ATOM 642 O O . GLY A 1 85 ? -3.762 0.676 10.969 1.00 90.12 85 GLY A O 1
ATOM 643 N N . LYS A 1 86 ? -4.858 2.591 10.541 1.00 87.94 86 LYS A N 1
ATOM 644 C CA . LYS A 1 86 ? -5.550 2.694 11.816 1.00 87.94 86 LYS A CA 1
ATOM 645 C C . LYS A 1 86 ? -6.987 3.122 11.583 1.00 87.94 86 LYS A C 1
ATOM 647 O O . LYS A 1 86 ? -7.258 4.147 10.954 1.00 87.94 86 LYS A O 1
ATOM 652 N N . ASN A 1 87 ? -7.902 2.342 12.134 1.00 84.50 87 ASN A N 1
ATOM 653 C CA . ASN A 1 87 ? -9.288 2.729 12.289 1.00 84.50 87 ASN A CA 1
ATOM 654 C C . ASN A 1 87 ? -9.424 3.593 13.552 1.00 84.50 87 ASN A C 1
ATOM 656 O O . ASN A 1 87 ? -9.178 3.123 14.659 1.00 84.50 87 ASN A O 1
ATOM 660 N N . LEU A 1 88 ? -9.790 4.861 13.382 1.00 80.88 88 LEU A N 1
ATOM 661 C CA . LEU A 1 88 ? -10.000 5.834 14.458 1.00 80.88 88 LEU A CA 1
ATOM 662 C C . LEU A 1 88 ? -11.486 5.928 14.864 1.00 80.88 88 LEU A C 1
ATOM 664 O O . LEU A 1 88 ? -11.864 6.830 15.611 1.00 80.88 88 LEU A O 1
ATOM 668 N N . GLY A 1 89 ? -12.347 5.033 14.364 1.00 75.38 89 GLY A N 1
ATOM 669 C CA . GLY A 1 89 ? -13.768 4.995 14.707 1.00 75.38 89 GLY A CA 1
ATOM 670 C C . GLY A 1 89 ? -14.509 6.246 14.233 1.00 75.38 89 GLY A C 1
ATOM 671 O O . GLY A 1 89 ? -14.570 6.519 13.035 1.00 75.38 89 GLY A O 1
ATOM 672 N N . SER A 1 90 ? -15.058 7.025 15.171 1.00 69.44 90 SER A N 1
ATOM 673 C CA . SER A 1 90 ? -15.839 8.246 14.896 1.00 69.44 90 SER A CA 1
ATOM 674 C C . SER A 1 90 ? -15.039 9.350 14.191 1.00 69.44 90 SER A C 1
ATOM 676 O O . SER A 1 90 ? -15.614 10.209 13.519 1.00 69.44 90 SER A O 1
ATOM 678 N N . ILE A 1 91 ? -13.709 9.319 14.315 1.00 71.81 91 ILE A N 1
ATOM 679 C CA . ILE A 1 91 ? -12.805 10.290 13.691 1.00 71.81 91 ILE A CA 1
ATOM 680 C C . ILE A 1 91 ? -12.459 9.876 12.248 1.00 71.81 91 ILE A C 1
ATOM 682 O O . ILE A 1 91 ? -12.056 10.727 11.460 1.00 71.81 91 ILE A O 1
ATOM 686 N N . GLY A 1 92 ? -12.669 8.612 11.857 1.00 77.31 92 GLY A N 1
ATOM 687 C CA . GLY A 1 92 ? -12.422 8.095 10.506 1.00 77.31 92 GLY A CA 1
ATOM 688 C C . GL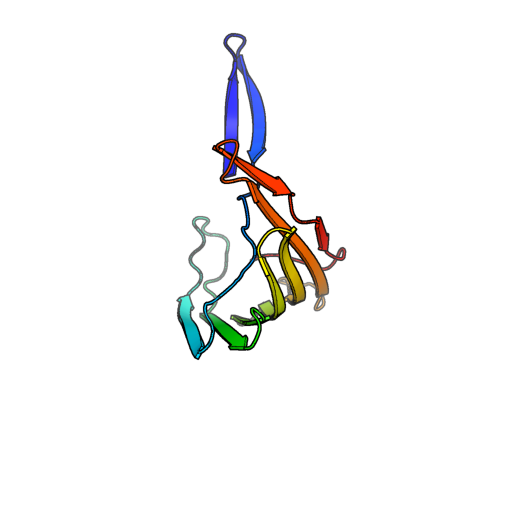Y A 1 92 ? -11.369 6.986 10.457 1.00 77.31 92 GLY A C 1
ATOM 689 O O . GLY A 1 92 ? -11.153 6.263 11.422 1.00 77.31 92 GLY A O 1
ATOM 690 N N . ALA A 1 93 ? -10.703 6.842 9.318 1.00 81.81 93 ALA A N 1
ATOM 691 C CA . ALA A 1 93 ? -9.676 5.844 9.056 1.00 81.81 93 ALA A CA 1
ATOM 692 C C . ALA A 1 93 ? -8.488 6.491 8.347 1.00 81.81 93 ALA A C 1
ATOM 694 O O . ALA A 1 93 ? -8.678 7.277 7.420 1.00 81.81 93 ALA A O 1
ATOM 695 N N . LEU A 1 94 ? -7.275 6.134 8.759 1.00 85.44 94 LEU A N 1
ATOM 696 C CA . LEU A 1 94 ? -6.026 6.625 8.182 1.00 85.44 94 LEU A CA 1
ATOM 697 C C . LEU A 1 94 ? -5.167 5.435 7.756 1.00 85.44 94 LEU A C 1
ATOM 699 O O . LEU A 1 94 ? -5.043 4.471 8.504 1.00 85.44 94 LEU A O 1
ATOM 703 N N . SER A 1 95 ? -4.542 5.500 6.584 1.00 85.69 95 SER A N 1
ATOM 704 C CA . SER A 1 95 ? -3.512 4.542 6.176 1.00 85.69 95 SER A CA 1
ATOM 705 C C . SER A 1 95 ? -2.363 5.243 5.476 1.00 85.69 95 SER A C 1
ATOM 707 O O . SER A 1 95 ? -2.602 6.164 4.701 1.00 85.69 95 SER A O 1
ATOM 709 N N . THR A 1 96 ? -1.147 4.771 5.702 1.00 89.19 96 THR A N 1
ATOM 710 C CA . THR A 1 96 ? 0.054 5.209 4.994 1.00 89.19 96 THR A CA 1
ATOM 711 C C . THR A 1 96 ? 0.788 3.996 4.436 1.00 89.19 96 THR A C 1
ATOM 713 O O . THR A 1 96 ? 0.790 2.939 5.071 1.00 89.19 96 THR A O 1
ATOM 716 N N . ASP A 1 97 ? 1.360 4.118 3.246 1.00 91.25 97 ASP A N 1
ATOM 717 C CA . ASP A 1 97 ? 2.231 3.115 2.647 1.00 91.25 97 ASP A CA 1
ATOM 718 C C . ASP A 1 97 ? 3.416 3.745 1.927 1.00 91.25 97 ASP A C 1
ATOM 720 O O . ASP A 1 97 ? 3.347 4.859 1.405 1.00 91.25 97 ASP A O 1
ATOM 724 N N . ILE A 1 98 ? 4.511 2.994 1.915 1.00 88.94 98 ILE A N 1
ATOM 725 C CA . ILE A 1 98 ? 5.694 3.261 1.117 1.00 88.94 98 ILE A CA 1
ATOM 726 C C . ILE A 1 98 ? 5.881 2.104 0.141 1.00 88.94 98 ILE A C 1
ATOM 728 O O . ILE A 1 98 ? 5.795 0.936 0.516 1.00 88.94 98 ILE A O 1
ATOM 732 N N . THR A 1 99 ? 6.128 2.434 -1.119 1.00 88.38 99 THR A N 1
ATOM 733 C CA . THR A 1 99 ? 6.439 1.482 -2.181 1.00 88.38 99 THR A CA 1
ATOM 734 C C . THR A 1 99 ? 7.799 1.821 -2.759 1.00 88.38 99 THR A C 1
ATOM 736 O O . THR A 1 99 ? 7.979 2.893 -3.325 1.00 88.38 99 THR A O 1
ATOM 739 N N . GLN A 1 100 ? 8.747 0.905 -2.642 1.00 87.75 100 GLN A N 1
ATOM 740 C CA . GLN A 1 100 ? 10.020 0.958 -3.341 1.00 87.75 100 GLN A CA 1
ATOM 741 C C . GLN A 1 100 ? 9.899 0.169 -4.639 1.00 87.75 100 GLN A C 1
ATOM 743 O O . GLN A 1 100 ? 9.480 -0.984 -4.613 1.00 87.75 100 GLN A O 1
ATOM 748 N N . ALA A 1 101 ? 10.290 0.762 -5.759 1.00 86.56 101 ALA A N 1
ATOM 749 C CA . ALA A 1 101 ? 10.364 0.098 -7.049 1.00 86.56 101 ALA A CA 1
ATOM 750 C C . ALA A 1 101 ? 11.780 0.198 -7.620 1.00 86.56 101 ALA A C 1
ATOM 752 O O . ALA A 1 101 ? 12.446 1.226 -7.528 1.00 86.56 101 ALA A O 1
ATOM 753 N N . TRP A 1 102 ? 12.219 -0.888 -8.237 1.00 84.88 102 TRP A N 1
ATOM 754 C CA . TRP A 1 102 ? 13.431 -0.995 -9.024 1.00 84.88 102 TRP A CA 1
ATOM 755 C C . TRP A 1 102 ? 13.034 -1.452 -10.417 1.00 84.88 102 TRP A C 1
ATOM 757 O O . TRP A 1 102 ? 12.481 -2.540 -10.593 1.00 84.88 102 TRP A O 1
ATOM 767 N N . SER A 1 103 ? 13.330 -0.628 -11.410 1.00 80.06 103 SER A N 1
ATOM 768 C CA . SER A 1 103 ? 13.004 -0.897 -12.803 1.00 80.06 103 SER A CA 1
ATOM 769 C C . SER A 1 103 ? 14.274 -0.912 -13.646 1.00 80.06 103 SER A C 1
ATOM 771 O O . SER A 1 103 ? 15.222 -0.169 -13.399 1.00 80.06 103 SER A O 1
ATOM 773 N N . GLN A 1 104 ? 14.325 -1.799 -14.632 1.00 74.69 104 GLN A N 1
ATOM 774 C CA . GLN A 1 104 ? 15.409 -1.857 -15.602 1.00 74.69 104 GLN A CA 1
ATOM 775 C C . GLN A 1 104 ? 14.816 -1.815 -17.006 1.00 74.69 104 GLN A C 1
ATOM 777 O O . GLN A 1 104 ? 14.401 -2.831 -17.568 1.00 7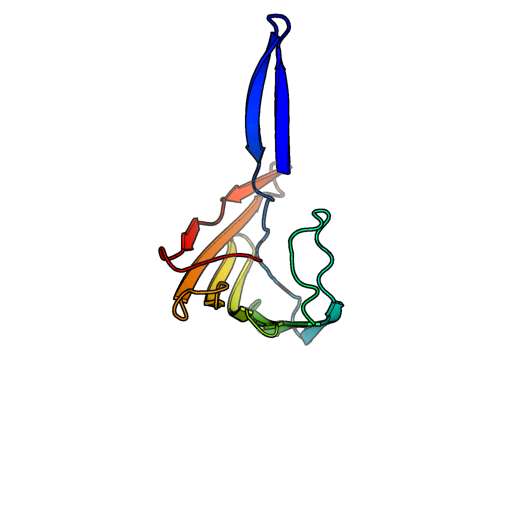4.69 104 GLN A O 1
ATOM 782 N N . GLN A 1 105 ? 14.765 -0.617 -17.582 1.00 65.88 105 GLN A N 1
ATOM 783 C CA . GLN A 1 105 ? 14.293 -0.437 -18.948 1.00 65.88 105 GLN A CA 1
ATOM 784 C C . GLN A 1 105 ? 15.334 -0.968 -19.951 1.00 65.88 105 GLN A C 1
ATOM 786 O O . GLN A 1 105 ? 16.541 -0.968 -19.697 1.00 65.88 105 GLN A O 1
ATOM 791 N N . LYS A 1 106 ? 14.870 -1.457 -21.108 1.00 64.50 106 LYS A N 1
ATOM 792 C CA . LYS A 1 106 ? 15.743 -1.990 -22.165 1.00 64.50 106 LYS A CA 1
ATOM 793 C C . LYS A 1 106 ? 16.740 -0.904 -22.595 1.00 64.50 106 LYS A C 1
ATOM 795 O O . LYS A 1 106 ? 16.324 0.191 -22.960 1.00 64.50 106 LYS A O 1
ATOM 800 N N . ASN A 1 107 ? 18.035 -1.219 -22.554 1.00 65.50 107 ASN A N 1
ATOM 801 C CA . ASN A 1 107 ? 19.146 -0.311 -22.877 1.00 65.50 107 ASN A CA 1
ATOM 802 C C . ASN A 1 107 ? 19.296 0.916 -21.950 1.00 65.50 107 ASN A C 1
ATOM 804 O O . ASN A 1 107 ? 19.899 1.908 -22.358 1.00 65.50 107 ASN A O 1
ATOM 808 N N . ARG A 1 108 ? 18.787 0.864 -20.710 1.00 67.62 108 ARG A N 1
ATOM 809 C CA . ARG A 1 108 ? 19.025 1.897 -19.688 1.00 67.62 108 ARG A CA 1
ATOM 810 C C . ARG A 1 108 ? 19.589 1.311 -18.389 1.00 67.62 108 ARG A C 1
ATOM 812 O O . ARG A 1 108 ? 19.382 0.124 -18.115 1.00 67.62 108 ARG A O 1
ATOM 819 N N . PRO A 1 109 ? 20.324 2.117 -17.598 1.00 69.62 109 PRO A N 1
ATOM 820 C CA . PRO A 1 109 ? 20.731 1.723 -16.255 1.00 69.62 109 PRO A CA 1
ATOM 821 C C . PRO A 1 109 ? 19.506 1.449 -15.374 1.00 69.62 109 PRO A C 1
ATOM 823 O O . PRO A 1 109 ? 18.399 1.903 -15.657 1.00 69.62 109 PRO A O 1
ATOM 826 N N . ARG A 1 110 ? 19.709 0.669 -14.310 1.00 70.88 110 ARG A N 1
ATOM 827 C CA . ARG A 1 110 ? 18.672 0.376 -13.317 1.00 70.88 110 ARG A CA 1
ATOM 828 C C . ARG A 1 110 ? 18.236 1.683 -12.649 1.00 70.88 110 ARG A C 1
ATOM 830 O O . ARG A 1 110 ? 19.074 2.381 -12.088 1.00 70.88 110 ARG A O 1
ATOM 837 N N . GLU A 1 111 ? 16.945 1.978 -12.697 1.00 77.88 111 GLU A N 1
ATOM 838 C CA . GLU A 1 111 ? 16.337 3.126 -12.028 1.00 77.88 111 GLU A CA 1
ATOM 839 C C . GLU A 1 111 ? 15.632 2.662 -10.752 1.00 77.88 111 GLU A C 1
ATOM 841 O O . GLU A 1 111 ? 15.009 1.594 -10.706 1.00 77.88 111 GLU A O 1
ATOM 846 N N . GLU A 1 112 ? 15.746 3.466 -9.701 1.00 82.06 112 GLU A N 1
ATOM 847 C CA . GLU A 1 112 ? 15.075 3.238 -8.430 1.00 82.06 112 GLU A CA 1
ATOM 848 C C . GLU A 1 112 ? 14.139 4.396 -8.099 1.00 82.06 112 GLU A C 1
ATOM 850 O O . GLU A 1 112 ? 14.455 5.572 -8.294 1.00 82.06 112 GLU A O 1
ATOM 855 N N . GLY A 1 113 ? 12.960 4.045 -7.600 1.00 80.00 113 GLY A N 1
ATOM 856 C CA . GLY A 1 113 ? 11.906 4.989 -7.293 1.00 80.00 113 GLY A CA 1
ATOM 857 C C . GLY A 1 113 ? 11.222 4.637 -5.988 1.00 80.00 113 GLY A C 1
ATOM 858 O O . GLY A 1 113 ? 10.981 3.467 -5.701 1.00 80.00 113 GLY A O 1
ATOM 859 N N . GLN A 1 114 ? 10.874 5.654 -5.206 1.00 83.62 114 GLN A N 1
ATOM 860 C CA . GLN A 1 114 ? 10.060 5.484 -4.010 1.00 83.62 114 GLN A CA 1
ATOM 861 C C . GLN A 1 114 ? 8.740 6.210 -4.212 1.00 83.62 114 GLN A C 1
ATOM 863 O O . GLN A 1 114 ? 8.709 7.338 -4.710 1.00 83.62 114 GLN A O 1
ATOM 868 N N . SER A 1 115 ? 7.650 5.583 -3.787 1.00 80.75 115 SER A N 1
ATOM 869 C CA . SER A 1 115 ? 6.342 6.204 -3.721 1.00 80.75 115 SER A CA 1
ATOM 870 C C . SER A 1 115 ? 5.815 6.171 -2.298 1.00 80.75 115 SER A C 1
ATOM 872 O O . SER A 1 115 ? 5.765 5.119 -1.672 1.00 80.75 115 SER A O 1
ATOM 874 N N . TRP A 1 116 ? 5.406 7.329 -1.801 1.00 83.06 116 TRP A N 1
ATOM 875 C CA . TRP A 1 116 ? 4.773 7.488 -0.500 1.00 83.06 116 TRP A CA 1
ATOM 876 C C . TRP A 1 116 ? 3.307 7.806 -0.714 1.00 83.06 116 TRP A C 1
ATOM 878 O O . TRP A 1 116 ? 2.979 8.670 -1.529 1.00 83.06 116 TRP A O 1
ATOM 888 N N . ARG A 1 117 ? 2.426 7.127 0.014 1.00 82.88 117 ARG A N 1
ATOM 889 C CA . ARG A 1 117 ? 0.984 7.299 -0.105 1.00 82.88 117 ARG A CA 1
ATOM 890 C C . ARG A 1 117 ? 0.353 7.436 1.265 1.00 82.88 117 ARG A C 1
ATOM 892 O O . ARG A 1 117 ? 0.519 6.572 2.113 1.00 82.88 117 ARG A O 1
ATOM 899 N N . ILE A 1 118 ? -0.439 8.482 1.456 1.00 81.38 118 ILE A N 1
ATOM 900 C CA . ILE A 1 118 ? -1.245 8.686 2.666 1.00 81.38 118 ILE A CA 1
ATOM 901 C C . ILE A 1 118 ? -2.707 8.743 2.242 1.00 81.38 118 ILE A C 1
ATOM 903 O O . ILE A 1 118 ? -3.021 9.447 1.294 1.00 81.38 118 ILE A O 1
ATOM 907 N N . ARG A 1 119 ? -3.607 8.020 2.914 1.00 82.75 119 ARG A N 1
ATOM 908 C CA . ARG A 1 119 ? -5.055 7.992 2.636 1.00 82.75 119 ARG A CA 1
ATOM 909 C C . ARG A 1 119 ? -5.848 8.198 3.914 1.00 82.75 119 ARG A C 1
ATOM 911 O O . ARG A 1 119 ? -5.576 7.523 4.905 1.00 82.75 119 ARG A O 1
ATOM 918 N N . TYR A 1 120 ? -6.870 9.045 3.860 1.00 80.81 120 TYR A N 1
ATOM 919 C CA . TYR A 1 120 ? -7.788 9.279 4.969 1.00 80.81 120 TYR A CA 1
ATOM 920 C C . TYR A 1 120 ? -9.241 9.212 4.490 1.00 80.81 120 TYR A 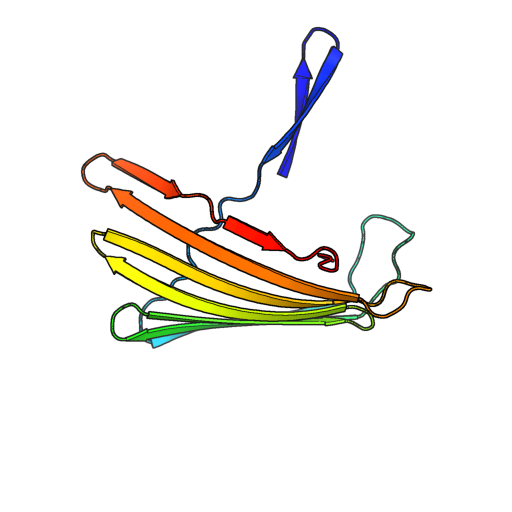C 1
ATOM 922 O O . TYR A 1 120 ? -9.596 9.775 3.457 1.00 80.81 120 TYR A O 1
ATOM 930 N N . SER A 1 121 ? -10.102 8.533 5.242 1.00 75.75 121 SER A N 1
ATOM 931 C CA . SER A 1 121 ? -11.537 8.482 4.952 1.00 75.75 121 SER A CA 1
ATOM 932 C C . SER A 1 121 ? -12.356 8.666 6.216 1.00 75.75 121 SER A C 1
ATOM 934 O O . SER A 1 121 ? -12.077 8.022 7.227 1.00 75.75 121 SER A O 1
ATOM 936 N N . LYS A 1 122 ? -13.416 9.468 6.142 1.00 70.81 122 LYS A N 1
ATOM 937 C CA . LYS 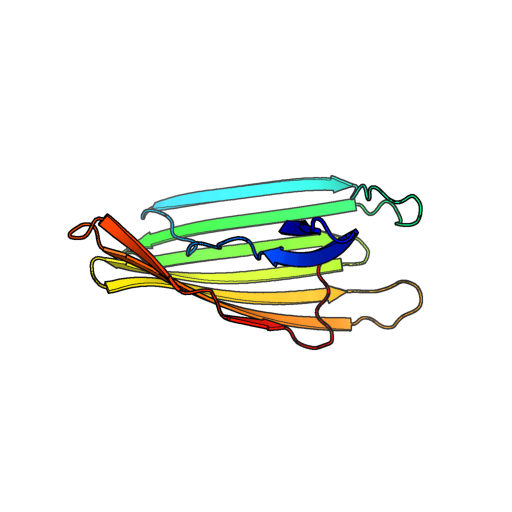A 1 122 ? -14.378 9.669 7.222 1.00 70.81 122 LYS A CA 1
ATOM 938 C C . LYS A 1 122 ? -15.791 9.415 6.715 1.00 70.81 122 LYS A C 1
ATOM 940 O O . LYS A 1 122 ? -16.256 10.050 5.772 1.00 70.81 122 LYS A O 1
ATOM 945 N N . ASN A 1 123 ? -16.493 8.510 7.385 1.00 61.28 123 ASN A N 1
ATOM 946 C CA . ASN A 1 123 ? -17.892 8.228 7.103 1.00 61.28 123 ASN A CA 1
ATOM 947 C C . ASN A 1 123 ? -18.768 8.946 8.144 1.00 61.28 123 ASN A C 1
ATOM 949 O O . ASN A 1 123 ? -18.651 8.655 9.334 1.00 61.28 123 ASN A O 1
ATOM 953 N N . LEU A 1 124 ? -19.602 9.906 7.724 1.00 54.75 124 LEU A N 1
ATOM 954 C CA . LEU A 1 124 ? -20.583 10.552 8.602 1.00 54.75 124 LEU A CA 1
ATOM 955 C C . LEU A 1 124 ? -21.954 9.903 8.398 1.00 54.75 124 LEU A C 1
ATOM 957 O O . LEU A 1 124 ? -22.756 10.330 7.569 1.00 54.75 124 LEU A O 1
ATOM 961 N N . VAL A 1 125 ? -22.227 8.877 9.205 1.00 54.00 125 VAL A N 1
ATOM 962 C CA . VAL A 1 125 ? -23.486 8.116 9.162 1.00 54.00 125 VAL A CA 1
ATOM 963 C C . VAL A 1 125 ? -24.699 8.993 9.516 1.00 54.00 125 VAL A C 1
ATOM 965 O O . VAL A 1 125 ? -25.770 8.799 8.955 1.00 54.00 125 VAL A O 1
ATOM 968 N N . GLN A 1 126 ? -24.532 10.000 10.385 1.00 49.59 126 GLN A N 1
ATOM 969 C CA . GLN A 1 126 ? -25.621 10.890 10.829 1.00 49.59 126 GLN A CA 1
ATOM 970 C C . GLN A 1 126 ? -26.184 11.804 9.730 1.00 49.59 126 GLN A C 1
ATOM 972 O O . GLN A 1 126 ? -27.353 12.163 9.798 1.00 49.59 126 GLN A O 1
ATOM 977 N N . THR A 1 127 ? -25.386 12.177 8.727 1.00 59.75 127 THR A N 1
ATOM 978 C CA . THR A 1 127 ? -25.816 13.064 7.629 1.00 59.75 127 THR A CA 1
ATOM 979 C C . THR A 1 127 ? -25.888 12.340 6.283 1.00 59.75 127 THR A C 1
ATOM 981 O O . THR A 1 127 ? -26.097 12.974 5.252 1.00 59.75 127 THR A O 1
ATOM 984 N N . GLY A 1 128 ? -25.658 11.020 6.262 1.00 50.59 128 GLY A N 1
ATOM 985 C CA . GLY A 1 128 ? -25.552 10.232 5.029 1.00 50.59 128 GLY A CA 1
ATOM 986 C C . GLY A 1 128 ? -24.382 10.641 4.122 1.00 50.59 128 GLY A C 1
ATOM 987 O O . GLY A 1 128 ? -24.363 10.284 2.947 1.00 50.59 128 GLY A O 1
ATOM 988 N N . THR A 1 129 ? -23.408 11.407 4.630 1.00 51.66 129 THR A N 1
ATOM 989 C CA . THR A 1 129 ? -22.320 11.990 3.830 1.00 51.66 129 THR A CA 1
ATOM 990 C C . THR A 1 129 ? -21.030 11.186 3.995 1.00 51.66 129 THR A C 1
ATOM 992 O O . THR A 1 129 ? -20.543 10.979 5.108 1.00 51.66 129 THR A O 1
ATOM 995 N N . ASN A 1 130 ? -20.431 10.749 2.886 1.00 53.84 130 ASN A N 1
ATOM 996 C CA . ASN A 1 130 ? -19.144 10.052 2.891 1.00 53.84 130 ASN A CA 1
ATOM 997 C C . ASN A 1 130 ? -18.035 10.993 2.398 1.00 53.84 130 ASN A C 1
ATOM 999 O O . ASN A 1 130 ? -18.008 11.352 1.224 1.00 53.84 130 ASN A O 1
ATOM 1003 N N . PHE A 1 131 ? -17.115 11.376 3.286 1.00 56.84 131 PHE A N 1
ATOM 1004 C CA . PHE A 1 131 ? -15.942 12.172 2.933 1.00 56.84 131 PHE A CA 1
ATOM 1005 C C . PHE A 1 131 ? -14.730 11.253 2.794 1.00 56.84 131 PHE A C 1
ATOM 1007 O O . PHE A 1 131 ? -14.108 10.843 3.774 1.00 56.84 131 PHE A O 1
ATOM 1014 N N . THR A 1 132 ? -14.362 10.941 1.555 1.00 55.25 132 THR A N 1
ATOM 1015 C CA . THR A 1 132 ? -13.080 10.292 1.259 1.00 55.25 132 THR A CA 1
ATOM 1016 C C . THR A 1 132 ? -12.096 11.379 0.848 1.00 55.25 132 THR A C 1
ATOM 1018 O O . THR A 1 132 ? -12.249 11.964 -0.221 1.00 55.25 132 THR A O 1
ATOM 1021 N N . PHE A 1 133 ? -11.116 11.696 1.700 1.00 58.25 133 PHE A N 1
ATOM 1022 C CA . PHE A 1 133 ? -10.082 12.658 1.333 1.00 58.25 133 PHE A CA 1
ATOM 1023 C C . PHE A 1 133 ? -9.019 11.942 0.499 1.00 58.25 133 PHE A C 1
ATOM 1025 O O . PHE A 1 133 ? -8.402 10.966 0.938 1.00 58.25 133 PHE A O 1
ATOM 1032 N N . ALA A 1 134 ? -8.873 12.424 -0.735 1.00 56.16 134 ALA A N 1
ATOM 1033 C CA . ALA A 1 134 ? -7.963 11.929 -1.751 1.00 56.16 134 ALA A CA 1
ATOM 1034 C C . ALA A 1 134 ? -6.548 11.782 -1.189 1.00 56.16 134 ALA A C 1
ATOM 1036 O O . ALA A 1 134 ? -5.979 12.710 -0.614 1.00 56.16 134 ALA A O 1
ATOM 1037 N N . GLY A 1 135 ? -6.001 10.579 -1.331 1.00 54.41 135 GLY A N 1
ATOM 1038 C CA . GLY A 1 135 ? -4.677 10.296 -0.824 1.00 54.41 135 GLY A CA 1
ATOM 1039 C C . GLY A 1 135 ? -3.598 11.062 -1.581 1.00 54.41 135 GLY A C 1
ATOM 1040 O O . GLY A 1 135 ? -3.643 11.155 -2.805 1.00 54.41 135 GLY A O 1
ATOM 1041 N N . TYR A 1 136 ? -2.613 11.585 -0.857 1.00 60.34 136 TYR A N 1
ATOM 1042 C CA . TYR A 1 136 ? -1.442 12.208 -1.462 1.00 60.34 136 TYR A CA 1
ATOM 1043 C C . TYR A 1 136 ? -0.452 11.108 -1.843 1.00 60.34 136 TYR A C 1
ATOM 1045 O O . TYR A 1 136 ? -0.035 10.340 -0.972 1.00 60.34 136 TYR A O 1
ATOM 1053 N N . ARG A 1 137 ? -0.114 11.004 -3.135 1.00 61.91 137 ARG A N 1
ATOM 1054 C CA . ARG A 1 137 ? 0.927 10.103 -3.643 1.00 61.91 137 ARG A CA 1
ATOM 1055 C C . ARG A 1 137 ? 2.102 10.943 -4.123 1.00 61.91 137 ARG A C 1
ATOM 1057 O O . ARG A 1 137 ? 1.993 11.615 -5.142 1.00 61.91 137 ARG A O 1
ATOM 1064 N N . TYR A 1 138 ? 3.215 10.874 -3.409 1.00 65.94 138 TYR A N 1
ATOM 1065 C CA . TYR A 1 138 ? 4.492 11.378 -3.900 1.00 65.94 138 TYR A CA 1
ATOM 1066 C C . TYR A 1 138 ? 5.237 10.220 -4.555 1.00 65.94 138 TYR A C 1
ATOM 1068 O O . TYR A 1 138 ? 5.242 9.117 -4.009 1.00 65.94 138 TYR A O 1
ATOM 1076 N N . ALA A 1 139 ? 5.820 10.435 -5.725 1.00 60.75 139 ALA A N 1
ATOM 1077 C CA . ALA A 1 139 ? 6.646 9.456 -6.418 1.00 60.75 139 ALA A CA 1
ATOM 1078 C C . ALA A 1 139 ? 7.906 10.172 -6.904 1.00 60.75 139 ALA A C 1
ATOM 1080 O O . ALA A 1 139 ? 7.811 11.268 -7.459 1.00 60.75 139 ALA A O 1
ATOM 1081 N N . THR A 1 140 ? 9.080 9.597 -6.652 1.00 61.50 140 THR A N 1
ATOM 1082 C CA . THR A 1 140 ? 10.332 10.158 -7.174 1.00 61.50 140 THR A CA 1
ATOM 1083 C C . THR A 1 140 ? 10.412 9.974 -8.693 1.00 61.50 140 THR A C 1
ATOM 1085 O O . THR A 1 140 ? 9.734 9.120 -9.260 1.00 61.50 140 THR A O 1
ATOM 1088 N N . SER A 1 141 ? 11.245 10.770 -9.371 1.00 58.97 141 SER A N 1
ATOM 1089 C CA . SER A 1 141 ? 11.361 10.781 -10.841 1.00 58.97 141 SER A CA 1
ATOM 1090 C C . SER A 1 141 ? 11.751 9.435 -11.471 1.00 58.97 141 SER A C 1
ATOM 1092 O O . SER A 1 141 ? 11.502 9.245 -12.654 1.00 58.97 141 SER A O 1
ATOM 1094 N N . GLY A 1 142 ? 12.331 8.510 -10.698 1.00 49.50 142 GLY A N 1
ATOM 1095 C CA . GLY A 1 142 ? 12.672 7.144 -11.125 1.00 49.50 142 GLY A CA 1
ATOM 1096 C C . GLY A 1 142 ? 11.591 6.093 -10.843 1.00 49.50 142 GLY A C 1
ATOM 1097 O O . GLY A 1 142 ? 11.847 4.896 -10.972 1.00 49.50 142 GLY A O 1
ATOM 1098 N N . TYR A 1 143 ? 10.398 6.501 -10.398 1.00 44.22 143 TYR A N 1
ATOM 1099 C CA . TYR A 1 143 ? 9.291 5.583 -10.152 1.00 44.22 143 TYR A CA 1
ATOM 1100 C C . TYR A 1 143 ? 8.486 5.330 -11.430 1.00 44.22 143 TYR A C 1
ATOM 1102 O O . TYR A 1 143 ? 7.845 6.234 -11.966 1.00 44.22 143 TYR A O 1
ATOM 1110 N N . TRP A 1 144 ? 8.455 4.070 -11.853 1.00 57.41 144 TRP A N 1
ATOM 1111 C CA . TRP A 1 144 ? 7.664 3.600 -12.984 1.00 57.41 144 TRP A CA 1
ATOM 1112 C C . TRP A 1 144 ? 6.661 2.551 -12.500 1.00 57.41 144 TRP A C 1
ATOM 1114 O O . TRP A 1 144 ? 7.051 1.620 -11.801 1.00 57.41 144 TRP A O 1
ATOM 1124 N N . ASP A 1 145 ? 5.383 2.702 -12.855 1.00 59.09 145 ASP A N 1
ATOM 1125 C CA . ASP A 1 145 ? 4.390 1.623 -12.742 1.00 59.09 145 ASP A CA 1
ATOM 1126 C C . ASP A 1 145 ? 4.449 0.774 -14.032 1.00 59.09 145 ASP A C 1
ATOM 1128 O O . ASP A 1 145 ? 4.721 1.307 -15.113 1.00 59.09 145 ASP A O 1
ATOM 1132 N N . MET A 1 146 ? 4.249 -0.543 -13.910 1.00 49.31 146 MET A N 1
ATOM 1133 C CA . MET A 1 146 ? 4.278 -1.510 -15.026 1.00 49.31 146 MET A CA 1
ATOM 1134 C C . MET A 1 146 ? 2.881 -1.770 -15.595 1.00 49.31 146 MET A C 1
ATOM 1136 O O . MET A 1 146 ? 1.916 -1.762 -14.801 1.00 49.31 146 MET A O 1
#

InterPro domains:
  IPR000015 Outer membrane usher protein [PF00577] (1-146)
  IPR000015 Outer membrane usher protein [PTHR30451] (1-146)

Radius of gyration: 18.8 Å; chains: 1; bounding box: 46×37×51 Å

pLDDT: mean 72.35, std 15.59, range [37.69, 94.0]

Foldseek 3Di:
DWDWDQDPVRDIDTDDDDDQDAADFDAAPDKDKDWDWDWDDDPDPPDDTKTKIKIKIKHHHPQQKIWIKMWMDIPFKIKIKTKIKGQPDQVWIKMKMKMWMWGHDVPDDIFIKIKIKIWTWHQDPPVRDTDTDGIDIDMPPRDDDD

Organism: NCBI:txid1134687

Sequence (146 aa):
LYVTIKESDGSEQFLVVPYASVPVLQREGRLKYAMTTGVYRAYDNGIDKAPLAAGTAIYGLPAGYTVYGGGQFSNRYQALALGIGKNLGSIGALSTDITQAWSQQKNRPREEGQSWRIRYSKNLVQTGTNFTFAGYRYATSGYWDM